Protein AF-J7J573-F1 (afdb_monomer_lite)

InterPro domains:
  IPR010368 Control of competence regulator ComK, YlbF/YmcA [PF06133] (4-107)
  IPR023378 YheA/YmcA-like domain superfamily [G3DSA:1.20.1500.10] (1-110)
  IPR023378 YheA/YmcA-like domain superfamily [SSF158622] (1-109)

Sequence (158 aa):
MNYIDKARELGEALSQTPEVQELKAAEAAIMADPASKEAFAQYQEKERGIVTTQMISKIAPEKDTISLLDLKVRLMNRYPLIKAYFIQQQSYEKLMAMVNLTLTTAMHGMPSANDLPIPEELKGMAQQILDKISGGNVMEKMQISPDMLKGIKLPPTL

Structure (mmCIF, N/CA/C/O backbone):
data_AF-J7J573-F1
#
_entry.id   AF-J7J573-F1
#
loop_
_atom_site.group_PDB
_atom_site.id
_atom_site.type_symbol
_atom_site.label_atom_id
_atom_site.label_alt_id
_atom_site.label_comp_id
_atom_site.label_asym_id
_atom_site.label_entity_id
_atom_site.label_seq_id
_atom_site.pdbx_PDB_ins_code
_atom_site.Cartn_x
_atom_site.Cartn_y
_atom_site.Cartn_z
_atom_site.occupancy
_atom_site.B_iso_or_equiv
_atom_site.auth_seq_id
_atom_site.auth_comp_id
_atom_site.auth_asym_id
_atom_site.auth_atom_id
_atom_site.pdbx_PDB_model_num
ATOM 1 N N . MET A 1 1 ? 4.098 -15.761 -28.065 1.00 63.06 1 MET A N 1
ATOM 2 C CA . MET A 1 1 ? 3.757 -15.462 -26.659 1.00 63.06 1 MET A CA 1
ATOM 3 C C . MET A 1 1 ? 3.587 -13.956 -26.539 1.00 63.06 1 MET A C 1
ATOM 5 O O . MET A 1 1 ? 4.472 -13.252 -27.006 1.00 63.06 1 MET A O 1
ATOM 9 N N . ASN A 1 2 ? 2.447 -13.464 -26.047 1.00 90.50 2 ASN A N 1
ATOM 10 C CA . ASN A 1 2 ? 2.155 -12.027 -25.972 1.00 90.50 2 ASN A CA 1
ATOM 11 C C . ASN A 1 2 ? 2.660 -11.454 -24.635 1.00 90.50 2 ASN A C 1
ATOM 13 O O . ASN A 1 2 ? 2.487 -12.081 -23.590 1.00 90.50 2 ASN A O 1
ATOM 17 N N . TYR A 1 3 ? 3.260 -10.262 -24.655 1.00 87.31 3 TYR A N 1
ATOM 18 C CA . TYR A 1 3 ? 3.698 -9.542 -23.454 1.00 87.31 3 TYR A CA 1
ATOM 19 C C . TYR A 1 3 ? 2.556 -9.314 -22.456 1.00 87.31 3 TYR A C 1
ATOM 21 O O . TYR A 1 3 ? 2.780 -9.366 -21.251 1.00 87.31 3 TYR A O 1
ATOM 29 N N . ILE A 1 4 ? 1.325 -9.141 -22.946 1.00 90.25 4 ILE A N 1
ATOM 30 C CA . ILE A 1 4 ? 0.130 -9.015 -22.103 1.00 90.25 4 ILE A CA 1
ATOM 31 C C . ILE A 1 4 ? -0.145 -10.303 -21.317 1.00 90.25 4 ILE A C 1
ATOM 33 O O . ILE A 1 4 ? -0.487 -10.239 -20.138 1.00 90.25 4 ILE A O 1
ATOM 37 N N . ASP A 1 5 ? 0.052 -11.472 -21.930 1.00 92.06 5 ASP A N 1
ATOM 38 C CA . ASP A 1 5 ? -0.152 -12.752 -21.244 1.00 92.06 5 ASP A CA 1
ATOM 39 C C . ASP A 1 5 ? 0.923 -12.975 -20.176 1.00 92.06 5 ASP A C 1
ATOM 41 O O . ASP A 1 5 ? 0.611 -13.41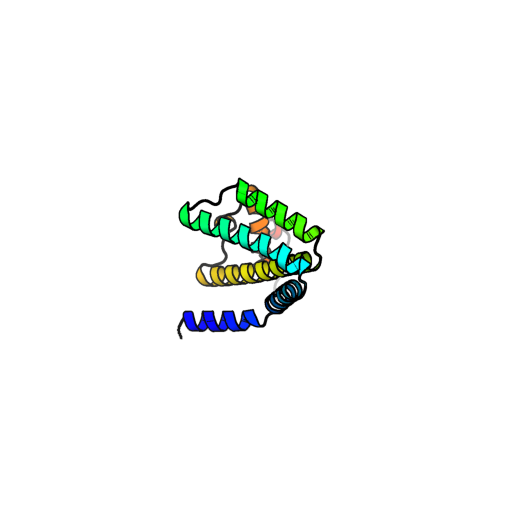7 -19.073 1.00 92.06 5 ASP A O 1
ATOM 45 N N . LYS A 1 6 ? 2.170 -12.571 -20.452 1.00 90.69 6 LYS A N 1
ATOM 46 C CA . LYS A 1 6 ? 3.248 -12.593 -19.454 1.00 90.69 6 LYS A CA 1
ATOM 47 C C . LYS A 1 6 ? 3.044 -11.597 -18.315 1.00 90.69 6 LYS A C 1
ATOM 49 O O . LYS A 1 6 ? 3.343 -11.928 -17.172 1.00 90.69 6 LYS A O 1
ATOM 54 N N . ALA A 1 7 ? 2.504 -10.413 -18.594 1.00 89.81 7 ALA A N 1
ATOM 55 C CA . ALA A 1 7 ? 2.147 -9.450 -17.556 1.00 89.81 7 ALA A CA 1
ATOM 56 C C . ALA A 1 7 ? 1.021 -9.979 -16.653 1.00 89.81 7 ALA A C 1
ATOM 58 O O . ALA A 1 7 ? 1.060 -9.773 -15.442 1.00 89.81 7 ALA A O 1
ATOM 59 N N . ARG A 1 8 ? 0.048 -10.705 -17.223 1.00 91.56 8 ARG A N 1
ATOM 60 C CA . ARG A 1 8 ? -1.003 -11.376 -16.447 1.00 91.56 8 ARG A CA 1
ATOM 61 C C . ARG A 1 8 ? -0.432 -12.479 -15.556 1.00 91.56 8 ARG A C 1
ATOM 63 O O . ARG A 1 8 ? -0.726 -12.483 -14.370 1.00 91.56 8 ARG A O 1
ATOM 70 N N . GLU A 1 9 ? 0.425 -13.341 -16.102 1.00 93.69 9 GLU A N 1
ATOM 71 C CA . GLU A 1 9 ? 1.117 -14.403 -15.351 1.00 93.69 9 GLU A CA 1
ATOM 72 C C . GLU A 1 9 ? 1.940 -13.826 -14.184 1.00 93.69 9 GLU A C 1
ATOM 74 O O . GLU A 1 9 ? 1.878 -14.329 -13.063 1.00 93.69 9 GLU A O 1
ATOM 79 N N . LEU A 1 10 ? 2.645 -12.711 -14.414 1.00 92.12 10 LEU A N 1
ATOM 80 C CA . LEU A 1 10 ? 3.349 -11.983 -13.357 1.00 92.12 10 LEU A CA 1
ATOM 81 C C . LEU A 1 10 ? 2.381 -11.437 -12.299 1.00 92.12 10 LEU A C 1
ATOM 83 O O . LEU A 1 10 ? 2.643 -11.578 -11.110 1.00 92.12 10 LEU A O 1
ATOM 87 N N . GLY A 1 11 ? 1.262 -10.833 -12.707 1.00 92.12 11 GLY A N 1
ATOM 88 C CA . GLY A 1 11 ? 0.243 -10.334 -11.781 1.00 92.12 11 GLY A CA 1
ATOM 89 C C . GLY A 1 11 ? -0.382 -11.441 -10.927 1.00 92.12 11 GLY A C 1
ATOM 90 O O . GLY A 1 11 ? -0.570 -11.262 -9.724 1.00 92.12 11 GLY A O 1
ATOM 91 N N . GLU A 1 12 ? -0.649 -12.604 -11.521 1.00 93.69 12 GLU A N 1
ATOM 92 C CA . GLU A 1 12 ? -1.127 -13.791 -10.807 1.00 93.69 12 GLU A CA 1
ATOM 93 C C . GLU A 1 12 ? -0.088 -14.283 -9.797 1.00 93.69 12 GLU A C 1
ATOM 95 O O . GLU A 1 12 ? -0.434 -14.499 -8.636 1.00 93.69 12 GLU A O 1
ATOM 100 N N . ALA A 1 13 ? 1.185 -14.367 -10.188 1.00 93.81 13 ALA A N 1
ATOM 101 C CA . ALA A 1 13 ? 2.267 -14.740 -9.282 1.00 93.81 13 ALA A CA 1
ATOM 102 C C . ALA A 1 13 ? 2.428 -13.737 -8.124 1.00 93.81 13 ALA A C 1
ATOM 104 O O . ALA A 1 13 ? 2.500 -14.144 -6.965 1.00 93.81 13 ALA A O 1
ATOM 105 N N . LEU A 1 14 ? 2.403 -12.431 -8.415 1.00 92.38 14 LEU A N 1
ATOM 106 C CA . LEU A 1 14 ? 2.465 -11.372 -7.403 1.00 92.38 14 LEU A CA 1
ATOM 107 C C . LEU A 1 14 ? 1.279 -11.438 -6.439 1.00 92.38 14 LEU A C 1
ATOM 109 O O . LEU A 1 14 ? 1.435 -11.208 -5.247 1.00 92.38 14 LEU A O 1
ATOM 113 N N . SER A 1 15 ? 0.093 -11.817 -6.921 1.00 92.81 15 SER A N 1
ATOM 114 C CA . SER A 1 15 ? -1.086 -11.946 -6.061 1.00 92.81 15 SER A CA 1
ATOM 115 C C . SER A 1 15 ? -0.939 -13.004 -4.962 1.00 92.81 15 SER A C 1
ATOM 117 O O . SER A 1 15 ? -1.665 -12.942 -3.968 1.00 92.81 15 SER A O 1
ATOM 119 N N . GLN A 1 16 ? -0.023 -13.961 -5.136 1.00 94.31 16 GLN A N 1
ATOM 120 C CA . GLN A 1 16 ? 0.263 -15.034 -4.184 1.00 94.31 16 GLN A CA 1
ATOM 121 C C . GLN A 1 16 ? 1.397 -14.686 -3.210 1.00 94.31 16 GLN A C 1
ATOM 123 O O . GLN A 1 16 ? 1.709 -15.496 -2.339 1.00 94.31 16 GLN A O 1
ATOM 128 N N . THR A 1 17 ? 2.026 -13.512 -3.330 1.00 94.81 17 THR A N 1
ATOM 129 C CA . THR A 1 17 ? 3.114 -13.131 -2.424 1.00 94.81 17 THR A CA 1
ATOM 130 C C . THR A 1 17 ? 2.573 -12.760 -1.043 1.00 94.81 17 THR A C 1
ATOM 132 O O . THR A 1 17 ? 1.437 -12.276 -0.929 1.00 94.81 17 THR A O 1
ATOM 135 N N . PRO A 1 18 ? 3.366 -12.967 0.024 1.00 95.31 18 PRO A N 1
ATOM 136 C CA . PRO A 1 18 ? 2.945 -12.620 1.376 1.00 95.31 18 PRO A CA 1
ATOM 137 C C . PRO A 1 18 ? 2.576 -11.139 1.503 1.00 95.31 18 PRO A C 1
ATOM 139 O O . PRO A 1 18 ? 1.573 -10.835 2.132 1.00 95.31 18 PRO A O 1
ATOM 142 N N . GLU A 1 19 ? 3.281 -10.221 0.839 1.00 94.25 19 GLU A N 1
ATOM 143 C CA . GLU A 1 19 ? 3.003 -8.781 0.920 1.00 94.25 19 GLU A CA 1
ATOM 144 C C . GLU A 1 19 ? 1.593 -8.435 0.419 1.00 94.25 19 GLU A C 1
ATOM 146 O O . GLU A 1 19 ? 0.900 -7.621 1.028 1.00 94.25 19 GLU A O 1
ATOM 151 N N . VAL A 1 20 ? 1.135 -9.070 -0.668 1.00 94.44 20 VAL A N 1
ATOM 152 C CA . VAL A 1 20 ? -0.220 -8.848 -1.197 1.00 94.44 20 VAL A CA 1
ATOM 153 C C . VAL A 1 20 ? -1.273 -9.496 -0.301 1.00 94.44 20 VAL A C 1
ATOM 155 O O . VAL A 1 20 ? -2.333 -8.911 -0.070 1.00 94.44 20 VAL A O 1
ATOM 158 N N . GLN A 1 21 ? -1.003 -10.699 0.205 1.00 96.81 21 GLN A N 1
ATOM 159 C CA . GLN A 1 21 ? -1.926 -11.413 1.091 1.00 96.81 21 GLN A CA 1
ATOM 160 C C . GLN A 1 21 ? -2.089 -10.688 2.433 1.00 96.81 21 GLN A C 1
ATOM 162 O O . GLN A 1 21 ? -3.212 -10.495 2.899 1.00 96.81 21 GLN A O 1
ATOM 167 N N . GLU A 1 22 ? -0.991 -10.219 3.020 1.00 96.44 22 GLU A N 1
ATOM 168 C CA . GLU A 1 22 ? -0.981 -9.463 4.271 1.00 96.44 22 GLU A CA 1
ATOM 169 C C . GLU A 1 22 ? -1.651 -8.097 4.116 1.00 96.44 22 GLU A C 1
ATOM 171 O O . GLU A 1 22 ? -2.408 -7.688 4.999 1.00 96.44 22 GLU A O 1
ATOM 176 N N . LEU A 1 23 ? -1.453 -7.419 2.980 1.00 96.69 23 LEU A N 1
ATOM 177 C CA . LEU A 1 23 ? -2.156 -6.173 2.680 1.00 96.69 23 LEU A CA 1
ATOM 178 C C . LEU A 1 23 ? -3.676 -6.387 2.611 1.00 96.69 23 LEU A C 1
ATOM 180 O O . LEU A 1 23 ? -4.429 -5.661 3.263 1.00 96.69 23 LEU A O 1
ATOM 184 N N . LYS A 1 24 ? -4.129 -7.422 1.889 1.00 96.38 24 LYS A N 1
ATOM 185 C CA . LYS A 1 24 ? -5.555 -7.787 1.803 1.00 96.38 24 LYS A CA 1
ATOM 186 C C . LYS A 1 24 ? -6.137 -8.162 3.164 1.00 96.38 24 LYS A C 1
ATOM 188 O O . LYS A 1 24 ? -7.254 -7.763 3.488 1.00 96.38 24 LYS A O 1
ATOM 193 N N . ALA A 1 25 ? -5.394 -8.918 3.968 1.00 97.31 25 ALA A N 1
ATOM 194 C CA . ALA A 1 25 ? -5.823 -9.302 5.308 1.00 97.31 25 ALA A CA 1
ATOM 195 C C . ALA A 1 25 ? -5.953 -8.080 6.233 1.00 97.31 25 ALA A C 1
ATOM 197 O O . ALA A 1 25 ? -6.936 -7.968 6.966 1.00 97.31 25 ALA A O 1
ATOM 198 N N . ALA A 1 26 ? -5.003 -7.142 6.171 1.00 97.50 26 ALA A N 1
ATOM 199 C CA . ALA A 1 26 ? -5.056 -5.904 6.942 1.00 97.50 26 ALA A CA 1
ATOM 200 C C . ALA A 1 26 ? -6.242 -5.017 6.526 1.00 97.50 26 ALA A C 1
ATOM 202 O O . ALA A 1 26 ? -6.921 -4.456 7.385 1.00 97.50 26 ALA A O 1
ATOM 203 N N . GLU A 1 27 ? -6.539 -4.936 5.227 1.00 96.44 27 GLU A N 1
ATOM 204 C CA . GLU A 1 27 ? -7.722 -4.233 4.726 1.00 96.44 27 GLU A CA 1
ATOM 205 C C . GLU A 1 27 ? -9.020 -4.893 5.213 1.00 96.44 27 GLU A C 1
ATOM 207 O O . GLU A 1 27 ? -9.899 -4.217 5.749 1.00 96.44 27 GLU A O 1
ATOM 212 N N . ALA A 1 28 ? -9.132 -6.220 5.113 1.00 97.50 28 ALA A N 1
ATOM 213 C CA . ALA A 1 28 ? -10.294 -6.955 5.609 1.00 97.50 28 ALA A CA 1
ATOM 214 C C . ALA A 1 28 ? -10.504 -6.753 7.120 1.00 97.50 28 ALA A C 1
ATOM 216 O O . ALA A 1 28 ? -11.641 -6.591 7.569 1.00 97.50 28 ALA A O 1
ATOM 217 N N . ALA A 1 29 ? -9.418 -6.699 7.897 1.00 97.75 29 ALA A N 1
ATOM 218 C CA . ALA A 1 29 ? -9.476 -6.419 9.328 1.00 97.75 29 ALA A CA 1
ATOM 219 C C . ALA A 1 29 ? -10.023 -5.012 9.624 1.00 97.75 29 ALA A C 1
ATOM 221 O O . ALA A 1 29 ? -10.850 -4.864 10.522 1.00 97.75 29 ALA A O 1
ATOM 222 N N . ILE A 1 30 ? -9.635 -3.994 8.845 1.00 97.75 30 ILE A N 1
ATOM 223 C CA . ILE A 1 30 ? -10.224 -2.646 8.941 1.00 97.75 30 ILE A CA 1
ATOM 224 C C . ILE A 1 30 ? -11.720 -2.691 8.631 1.00 97.75 30 ILE A C 1
ATOM 226 O O . ILE A 1 30 ? -12.508 -2.091 9.353 1.00 97.75 30 ILE A O 1
ATOM 230 N N . MET A 1 31 ? -12.123 -3.403 7.576 1.00 96.25 31 MET A N 1
ATOM 231 C CA . MET A 1 31 ? -13.527 -3.469 7.156 1.00 96.25 31 MET A CA 1
ATOM 232 C C . MET A 1 31 ? -14.425 -4.199 8.162 1.00 96.25 31 MET A C 1
ATOM 234 O O . MET A 1 31 ? -15.626 -3.921 8.211 1.00 96.25 31 MET A O 1
ATOM 238 N N . ALA A 1 32 ? -13.854 -5.109 8.953 1.00 97.25 32 ALA A N 1
ATOM 239 C CA . ALA A 1 32 ? -14.547 -5.828 10.016 1.00 97.25 32 ALA A CA 1
ATOM 240 C C . ALA A 1 32 ? -14.754 -4.987 11.291 1.00 97.25 32 ALA A C 1
ATOM 242 O O . ALA A 1 32 ? -15.658 -5.293 12.067 1.00 97.25 32 ALA A O 1
ATOM 243 N N . ASP A 1 33 ? -13.962 -3.929 11.505 1.00 97.19 33 ASP A N 1
ATOM 244 C CA . ASP A 1 33 ? -14.094 -3.017 12.646 1.00 97.19 33 ASP A CA 1
ATOM 245 C C . ASP A 1 33 ? -14.821 -1.717 12.244 1.00 97.19 33 ASP A C 1
ATOM 247 O O . ASP A 1 33 ? -14.264 -0.911 11.496 1.00 97.19 33 ASP A O 1
ATOM 251 N N . PRO A 1 34 ? -16.043 -1.445 12.746 1.00 95.94 34 PRO A N 1
ATOM 252 C CA . PRO A 1 34 ? -16.825 -0.280 12.325 1.00 95.94 34 PRO A CA 1
ATOM 253 C C . PRO A 1 34 ? -16.114 1.064 12.528 1.00 95.94 34 PRO A C 1
ATOM 255 O O . PRO A 1 34 ? -16.198 1.937 11.664 1.00 95.94 34 PRO A O 1
ATOM 258 N N . ALA A 1 35 ? -15.390 1.225 13.641 1.00 95.19 35 ALA A N 1
ATOM 259 C CA . ALA A 1 35 ? -14.710 2.475 13.971 1.00 95.19 35 ALA A CA 1
ATOM 260 C C . ALA A 1 35 ? -13.508 2.735 13.048 1.00 95.19 35 ALA A C 1
ATOM 262 O O . ALA A 1 35 ? -13.335 3.850 12.550 1.00 95.19 35 ALA A O 1
ATOM 263 N N . SER A 1 36 ? -12.690 1.711 12.792 1.00 96.00 36 SER A N 1
ATOM 264 C CA . SER A 1 36 ? -11.572 1.799 11.849 1.00 96.00 36 SER A CA 1
ATOM 265 C C . SER A 1 36 ? -12.067 1.960 10.418 1.00 96.00 36 SER A C 1
ATOM 267 O O . SER A 1 36 ? -11.501 2.760 9.680 1.00 96.00 36 SER A O 1
ATOM 269 N N . LYS A 1 37 ? -13.140 1.263 10.028 1.00 97.19 37 LYS A N 1
ATOM 270 C CA . LYS A 1 37 ? -13.757 1.389 8.704 1.00 97.19 37 LYS A CA 1
ATOM 271 C C . LYS A 1 37 ? -14.195 2.819 8.410 1.00 97.19 37 LYS A C 1
ATOM 273 O O . LYS A 1 37 ? -13.857 3.351 7.356 1.00 97.19 37 LYS A O 1
ATOM 278 N N . GLU A 1 38 ? -14.930 3.446 9.327 1.00 96.44 38 GLU A N 1
ATOM 279 C CA . GLU A 1 38 ? -15.391 4.826 9.153 1.00 96.44 38 GLU A CA 1
ATOM 280 C C . GLU A 1 38 ? -14.211 5.800 9.050 1.00 96.44 38 GLU A C 1
ATOM 282 O O . GLU A 1 38 ? -14.156 6.638 8.149 1.00 96.44 38 GLU A O 1
ATOM 287 N N . ALA A 1 39 ? -13.222 5.654 9.932 1.00 94.75 39 ALA A N 1
ATOM 288 C CA . ALA A 1 39 ? -12.041 6.505 9.931 1.00 94.75 39 ALA A CA 1
ATOM 289 C C . ALA A 1 39 ? -11.182 6.319 8.664 1.00 94.75 39 ALA A C 1
ATOM 291 O O . ALA A 1 39 ? -10.651 7.286 8.116 1.00 94.75 39 ALA A O 1
ATOM 292 N N . PHE A 1 40 ? -11.074 5.088 8.167 1.00 95.94 40 PHE A N 1
ATOM 293 C CA . PHE A 1 40 ? -10.346 4.769 6.944 1.00 95.94 40 PHE A CA 1
ATOM 294 C C . PHE A 1 40 ? -11.073 5.262 5.685 1.00 95.94 40 PHE A C 1
ATOM 296 O O . PHE A 1 40 ? -10.424 5.744 4.758 1.00 95.94 40 PHE A O 1
ATOM 303 N N . ALA A 1 41 ? -12.410 5.253 5.671 1.00 95.88 41 ALA A N 1
ATOM 304 C CA . ALA A 1 41 ? -13.198 5.813 4.573 1.00 95.88 41 ALA A CA 1
ATOM 305 C C . ALA A 1 41 ? -12.923 7.314 4.364 1.00 95.88 41 ALA A C 1
ATOM 307 O O . ALA A 1 41 ? -12.794 7.761 3.225 1.00 95.88 41 ALA A O 1
ATOM 308 N N . GLN A 1 42 ? -12.739 8.081 5.447 1.00 93.31 42 GLN A N 1
ATOM 309 C CA . GLN A 1 42 ? -12.367 9.503 5.365 1.00 93.31 42 GLN A CA 1
ATOM 310 C C . GLN A 1 42 ? -11.003 9.710 4.692 1.00 93.31 42 GLN A C 1
ATOM 312 O O . GLN A 1 42 ? -10.806 10.670 3.946 1.00 93.31 42 GLN A O 1
ATOM 317 N N . TYR A 1 43 ? -10.050 8.809 4.950 1.00 95.00 43 TYR A N 1
ATOM 318 C CA . TYR A 1 43 ? -8.756 8.825 4.273 1.00 95.00 43 TYR A CA 1
ATOM 319 C C . TYR A 1 43 ? -8.907 8.529 2.777 1.00 95.00 43 TYR A C 1
ATOM 321 O O . TYR A 1 43 ? -8.435 9.318 1.958 1.00 95.00 43 TYR A O 1
ATOM 329 N N . GLN A 1 44 ? -9.619 7.453 2.424 1.00 93.62 44 GLN A N 1
ATOM 330 C CA . GLN A 1 44 ? -9.831 7.047 1.030 1.00 93.62 44 GLN A CA 1
ATOM 331 C C . GLN A 1 44 ? -10.553 8.123 0.209 1.00 93.62 44 GLN A C 1
ATOM 333 O O . GLN A 1 44 ? -10.206 8.372 -0.946 1.00 93.62 44 GLN A O 1
ATOM 338 N N . GLU A 1 45 ? -11.549 8.791 0.794 1.00 93.94 45 GLU A N 1
ATOM 339 C CA . GLU A 1 45 ? -12.272 9.872 0.125 1.00 93.94 45 GLU A CA 1
ATOM 340 C C . GLU A 1 45 ? -11.348 11.046 -0.214 1.00 93.94 45 GLU A C 1
ATOM 342 O O . GLU A 1 45 ? -11.358 11.546 -1.344 1.00 93.94 45 GLU A O 1
ATOM 347 N N . LYS A 1 46 ? -10.507 11.449 0.743 1.00 91.94 46 LYS A N 1
ATOM 348 C CA . LYS A 1 46 ? -9.554 12.543 0.555 1.00 91.94 46 LYS A CA 1
ATOM 349 C C . LYS A 1 46 ? -8.479 12.199 -0.472 1.00 91.94 46 LYS A C 1
ATOM 351 O O . LYS A 1 46 ? -8.171 13.022 -1.333 1.00 91.94 46 LYS A O 1
ATOM 356 N N . GLU A 1 47 ? -7.943 10.985 -0.407 1.00 91.31 47 GLU A N 1
ATOM 357 C CA . GLU A 1 47 ? -6.969 10.471 -1.370 1.00 91.31 47 GLU A CA 1
ATOM 358 C C . GLU A 1 47 ? -7.548 10.470 -2.793 1.00 91.31 47 GLU A C 1
ATOM 360 O O . GLU A 1 47 ? -6.954 11.042 -3.709 1.00 91.31 47 GLU A O 1
ATOM 365 N N . ARG A 1 48 ? -8.769 9.945 -2.973 1.00 91.06 48 ARG A N 1
ATOM 366 C CA . ARG A 1 48 ? -9.471 9.958 -4.267 1.00 91.06 48 ARG A CA 1
ATOM 367 C C . ARG A 1 48 ? -9.694 11.377 -4.792 1.00 91.06 48 ARG A C 1
ATOM 369 O O . ARG A 1 48 ? -9.565 11.608 -5.996 1.00 91.06 48 ARG A O 1
ATOM 376 N N . GLY A 1 49 ? -10.027 12.323 -3.913 1.00 87.94 49 GLY A N 1
ATOM 377 C CA . GLY A 1 49 ? -10.206 13.732 -4.271 1.00 87.94 49 GLY A CA 1
ATOM 378 C C . GLY A 1 49 ? -8.928 14.372 -4.822 1.00 87.94 49 GLY A C 1
ATOM 379 O O . GLY A 1 49 ? -8.975 15.056 -5.847 1.00 87.94 49 GLY A O 1
ATOM 380 N N . ILE A 1 50 ? -7.779 14.089 -4.201 1.00 88.06 50 ILE A N 1
ATOM 381 C CA . ILE A 1 50 ? -6.469 14.582 -4.655 1.00 88.06 50 ILE A CA 1
ATOM 382 C C . ILE A 1 50 ? -6.111 13.989 -6.014 1.00 88.06 50 ILE A C 1
ATOM 384 O O . ILE A 1 50 ? -5.755 14.736 -6.923 1.00 88.06 50 ILE A O 1
ATOM 388 N N . VAL A 1 51 ? -6.268 12.673 -6.182 1.00 86.56 51 VAL A N 1
ATOM 389 C CA . VAL A 1 51 ? -5.986 11.996 -7.457 1.00 86.56 51 VAL A CA 1
ATOM 390 C C . VAL A 1 51 ? -6.878 12.547 -8.572 1.00 86.56 51 VAL A C 1
ATOM 392 O O . VAL A 1 51 ? -6.389 12.872 -9.651 1.00 86.56 51 VAL A O 1
ATOM 395 N N . THR A 1 52 ? -8.175 12.730 -8.308 1.00 85.94 52 THR A N 1
ATOM 396 C CA . THR A 1 52 ? -9.118 13.317 -9.277 1.00 85.94 52 THR A CA 1
ATOM 397 C C . THR A 1 52 ? -8.705 14.736 -9.661 1.00 85.94 52 THR A C 1
ATOM 399 O O . THR A 1 52 ? -8.681 15.081 -10.842 1.00 85.94 52 THR A O 1
ATOM 402 N N . THR A 1 53 ? -8.327 15.549 -8.673 1.00 83.81 53 THR A N 1
ATOM 403 C CA . THR A 1 53 ? -7.845 16.914 -8.907 1.00 83.81 53 THR A CA 1
ATOM 404 C C . THR A 1 53 ? -6.585 16.895 -9.764 1.00 83.81 53 THR A C 1
ATOM 406 O O . THR A 1 53 ? -6.546 17.583 -10.777 1.00 83.81 53 THR A O 1
ATOM 409 N N . GLN A 1 54 ? -5.609 16.044 -9.436 1.00 84.56 54 GLN A N 1
ATOM 410 C CA . GLN A 1 54 ? -4.374 15.882 -10.201 1.00 84.56 54 GLN A CA 1
ATOM 411 C C . GLN A 1 54 ? -4.632 15.442 -11.648 1.00 84.56 54 GLN A C 1
ATOM 413 O O . GLN A 1 54 ? -3.949 15.925 -12.547 1.00 84.56 54 GLN A O 1
ATOM 418 N N . MET A 1 55 ? -5.617 14.574 -11.908 1.00 82.25 55 MET A N 1
ATOM 419 C CA . MET A 1 55 ? -5.976 14.197 -13.283 1.00 82.25 55 MET A CA 1
ATOM 420 C C . MET A 1 55 ? -6.488 15.394 -14.098 1.00 82.25 55 MET A C 1
ATOM 422 O O . MET A 1 55 ? -6.189 15.495 -15.287 1.00 82.25 55 MET A O 1
ATOM 426 N N . ILE A 1 56 ? -7.239 16.303 -13.469 1.00 84.44 56 ILE A N 1
ATOM 427 C CA . ILE A 1 56 ? -7.843 17.469 -14.132 1.00 84.44 56 ILE A CA 1
ATOM 428 C C . ILE A 1 56 ? -6.823 18.602 -14.302 1.00 84.44 56 ILE A C 1
ATOM 430 O O . ILE A 1 56 ? -6.671 19.148 -15.392 1.00 84.44 56 ILE A O 1
ATOM 434 N N . SER A 1 57 ? -6.121 18.968 -13.229 1.00 78.38 57 SER A N 1
ATOM 435 C CA . SER A 1 57 ? -5.198 20.110 -13.193 1.00 78.38 57 SER A CA 1
ATOM 436 C C . SER A 1 57 ? -3.773 19.764 -13.634 1.00 78.38 57 SER A C 1
ATOM 438 O O . SER A 1 57 ? -2.953 20.669 -13.783 1.00 78.38 57 SER A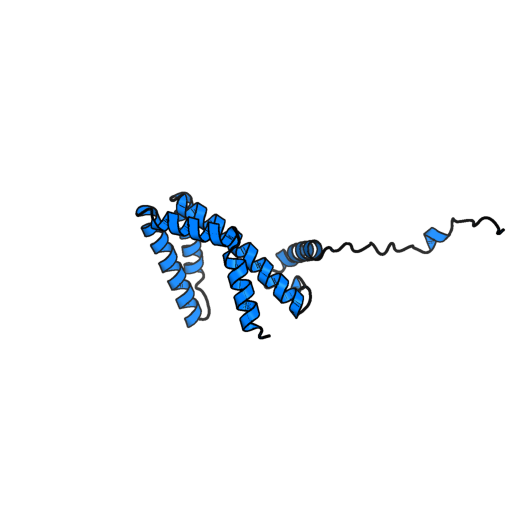 O 1
ATOM 440 N N . LYS A 1 58 ? -3.452 18.471 -13.800 1.00 78.44 58 LYS A N 1
ATOM 441 C CA . LYS A 1 58 ? -2.091 17.912 -13.952 1.00 78.44 58 LYS A CA 1
ATOM 442 C C . LYS A 1 58 ? -1.154 18.171 -12.763 1.00 78.44 58 LYS A C 1
ATOM 444 O O . LYS A 1 58 ? 0.012 17.788 -12.824 1.00 78.44 58 LYS A O 1
ATOM 449 N N . ILE A 1 59 ? -1.639 18.795 -11.686 1.00 75.12 59 ILE A N 1
ATOM 450 C CA . ILE A 1 59 ? -0.846 19.184 -10.512 1.00 75.12 59 ILE A CA 1
ATOM 451 C C . ILE A 1 59 ? -1.646 18.873 -9.245 1.00 75.12 59 ILE A C 1
ATOM 453 O O . ILE A 1 59 ? -2.749 19.385 -9.056 1.00 75.12 59 ILE A O 1
ATOM 457 N N . ALA A 1 60 ? -1.085 18.059 -8.352 1.00 73.38 60 ALA A N 1
ATOM 458 C CA . ALA A 1 60 ? -1.669 17.843 -7.032 1.00 73.38 60 ALA A CA 1
ATOM 459 C C . ALA A 1 60 ? -1.444 19.096 -6.156 1.00 73.38 60 ALA A C 1
ATOM 461 O O . ALA A 1 60 ? -0.293 19.511 -6.005 1.00 73.38 60 ALA A O 1
ATOM 462 N N . PRO A 1 61 ? -2.490 19.711 -5.572 1.00 80.69 61 PRO A N 1
ATOM 463 C CA . PRO A 1 61 ? -2.318 20.874 -4.707 1.00 80.69 61 PRO A CA 1
ATOM 464 C C . PRO A 1 61 ? -1.506 20.507 -3.458 1.00 80.69 61 PRO A C 1
ATOM 466 O O . PRO A 1 61 ? -1.905 19.630 -2.691 1.00 80.69 61 PRO A O 1
ATOM 469 N N . GLU A 1 62 ? -0.391 21.199 -3.211 1.00 84.50 62 GLU A N 1
ATOM 470 C CA . GLU A 1 62 ? 0.513 20.905 -2.084 1.00 84.50 62 GLU A CA 1
ATOM 471 C C . GLU A 1 62 ? -0.212 20.889 -0.733 1.00 84.50 62 GLU A C 1
ATOM 473 O O . GLU A 1 62 ? -0.007 19.995 0.089 1.00 84.50 62 GLU A O 1
ATOM 478 N N . LYS A 1 63 ? -1.127 21.844 -0.532 1.00 87.06 63 LYS A N 1
ATOM 479 C CA . LYS A 1 63 ? -1.952 21.943 0.676 1.00 87.06 63 LYS A CA 1
ATOM 480 C C . LYS A 1 63 ? -2.758 20.667 0.930 1.00 87.06 63 LYS A C 1
ATOM 482 O O . LYS A 1 63 ? -2.861 20.228 2.078 1.00 87.06 63 LYS A O 1
ATOM 487 N N . ASP A 1 64 ? -3.329 20.078 -0.115 1.00 84.38 64 ASP A N 1
ATOM 488 C CA . ASP A 1 64 ? -4.177 18.896 0.018 1.00 84.38 64 ASP A CA 1
ATOM 489 C C . ASP A 1 64 ? -3.331 17.653 0.297 1.00 84.38 64 ASP A C 1
ATOM 491 O O . ASP A 1 64 ? -3.689 16.859 1.171 1.00 84.38 64 ASP A O 1
ATOM 495 N N . THR A 1 65 ? -2.162 17.548 -0.342 1.00 86.38 65 THR A N 1
ATOM 496 C CA . THR A 1 65 ? -1.169 16.494 -0.088 1.00 86.38 65 THR A CA 1
ATOM 497 C C . THR A 1 65 ? -0.666 16.516 1.358 1.00 86.38 65 THR A C 1
ATOM 499 O O . THR A 1 65 ? -0.687 15.485 2.031 1.00 86.38 65 THR A O 1
ATOM 502 N N . ILE A 1 66 ? -0.286 17.689 1.883 1.00 91.00 66 ILE A N 1
ATOM 503 C CA . ILE A 1 66 ? 0.127 17.846 3.291 1.00 91.00 66 ILE A CA 1
ATOM 504 C C . ILE A 1 66 ? -1.021 17.443 4.220 1.00 91.00 66 ILE A C 1
ATOM 506 O O . ILE A 1 66 ? -0.852 16.653 5.147 1.00 91.00 66 ILE A O 1
ATOM 510 N N . SER A 1 67 ? -2.230 17.914 3.917 1.00 91.06 67 SER A N 1
ATOM 511 C CA . SER A 1 67 ? -3.401 17.618 4.736 1.00 91.06 67 SER A CA 1
ATOM 512 C C . SER A 1 67 ? -3.807 16.134 4.696 1.00 91.06 67 SER A C 1
ATOM 514 O O . SER A 1 67 ? -4.530 15.680 5.590 1.00 91.06 67 SER A O 1
ATOM 516 N N . LEU A 1 68 ? -3.440 15.385 3.650 1.00 91.88 68 LEU A N 1
ATOM 517 C CA . LEU A 1 68 ? -3.611 13.930 3.574 1.00 91.88 68 LEU A CA 1
ATOM 518 C C . LEU A 1 68 ? -2.571 13.215 4.442 1.00 91.88 68 LEU A C 1
ATOM 520 O O . LEU A 1 68 ? -2.930 12.293 5.176 1.00 91.88 68 LEU A O 1
ATOM 524 N N . LEU A 1 69 ? -1.315 13.669 4.414 1.00 92.50 69 LEU A N 1
ATOM 525 C CA . LEU A 1 69 ? -0.248 13.124 5.253 1.00 92.50 69 LEU A CA 1
ATOM 526 C C . LEU A 1 69 ? -0.575 13.278 6.745 1.00 92.50 69 LEU A C 1
ATOM 528 O O . LEU A 1 69 ? -0.508 12.303 7.495 1.00 92.50 69 LEU A O 1
ATOM 532 N N . ASP A 1 70 ? -1.031 14.460 7.160 1.00 94.31 70 ASP A N 1
ATOM 533 C CA . ASP A 1 70 ? -1.459 14.714 8.540 1.00 94.31 70 ASP A CA 1
ATOM 534 C C . ASP A 1 70 ? -2.628 13.814 8.958 1.00 94.31 70 ASP A C 1
ATOM 536 O O . ASP A 1 70 ? -2.695 13.326 10.091 1.00 94.31 70 ASP A O 1
ATOM 540 N N . LEU A 1 71 ? -3.577 13.573 8.047 1.00 93.81 71 LEU A N 1
ATOM 541 C CA . LEU A 1 71 ? -4.680 12.649 8.294 1.00 93.81 71 LEU A CA 1
ATOM 542 C C . LEU A 1 71 ? -4.157 11.221 8.482 1.00 93.81 71 LEU A C 1
ATOM 544 O O . LEU A 1 71 ? -4.503 10.587 9.477 1.00 93.81 71 LEU A O 1
ATOM 548 N N . LYS A 1 72 ? -3.281 10.748 7.591 1.00 93.62 72 LYS A N 1
ATOM 549 C CA . LYS A 1 72 ? -2.651 9.425 7.678 1.00 93.62 72 LYS A CA 1
ATOM 550 C C . LYS A 1 72 ? -1.951 9.222 9.022 1.00 93.62 72 LYS A C 1
ATOM 552 O O . LYS A 1 72 ? -2.234 8.241 9.706 1.00 93.62 72 LYS A O 1
ATOM 557 N N . VAL A 1 73 ? -1.122 10.175 9.456 1.00 95.44 73 VAL A N 1
ATOM 558 C CA . VAL A 1 73 ? -0.416 10.106 10.749 1.00 95.44 73 VAL A CA 1
ATOM 559 C C . VAL A 1 73 ? -1.397 10.047 11.924 1.00 95.44 73 VAL A C 1
ATOM 561 O O . VAL A 1 73 ? -1.255 9.199 12.808 1.00 95.44 73 VAL A O 1
ATOM 564 N N . ARG A 1 74 ? -2.432 10.900 11.933 1.00 96.06 74 ARG A N 1
ATOM 565 C CA . ARG A 1 74 ? -3.453 10.881 12.996 1.00 96.06 74 ARG A CA 1
ATOM 566 C C . ARG A 1 74 ? -4.190 9.545 13.065 1.00 96.06 74 ARG A C 1
ATOM 568 O O . ARG A 1 74 ? -4.402 9.030 14.163 1.00 96.06 74 ARG A O 1
ATOM 575 N N . LEU A 1 75 ? -4.554 8.978 11.917 1.00 94.81 75 LEU A N 1
ATOM 576 C CA . LEU A 1 75 ? -5.239 7.689 11.855 1.00 94.81 75 LEU A CA 1
ATOM 577 C C . LEU A 1 75 ? -4.343 6.543 12.329 1.00 94.81 75 LEU A C 1
ATOM 579 O O . LEU A 1 75 ? -4.788 5.728 13.131 1.00 94.81 75 LEU A O 1
ATOM 583 N N . MET A 1 76 ? -3.072 6.523 11.921 1.00 95.75 76 MET A N 1
ATOM 584 C CA . MET A 1 76 ? -2.098 5.523 12.374 1.00 95.75 76 MET A CA 1
ATOM 585 C C . MET A 1 76 ? -1.874 5.550 13.890 1.00 95.75 76 MET A C 1
ATOM 587 O O . MET A 1 76 ? -1.672 4.504 14.504 1.00 95.75 76 MET A O 1
ATOM 591 N N . ASN A 1 77 ? -1.909 6.730 14.509 1.00 96.06 77 ASN A N 1
ATOM 592 C CA . ASN A 1 77 ? -1.726 6.852 15.956 1.00 96.06 77 ASN A CA 1
ATOM 593 C C . ASN A 1 77 ? -2.962 6.411 16.748 1.00 96.06 77 ASN A C 1
ATOM 595 O O . ASN A 1 77 ? -2.830 5.954 17.881 1.00 96.06 77 ASN A O 1
ATOM 599 N N . ARG A 1 78 ? -4.158 6.559 16.168 1.00 96.12 78 ARG A N 1
ATOM 600 C CA . ARG A 1 78 ? -5.428 6.300 16.855 1.00 96.12 78 ARG A CA 1
ATOM 601 C C . ARG A 1 78 ? -5.982 4.896 16.617 1.00 96.12 78 ARG A C 1
ATOM 603 O O . ARG A 1 78 ? -6.613 4.350 17.516 1.00 96.12 78 ARG A O 1
ATOM 610 N N . TYR A 1 79 ? -5.757 4.320 15.438 1.00 97.06 79 TYR A N 1
ATOM 611 C CA . TYR A 1 79 ? -6.352 3.052 15.016 1.00 97.06 79 TYR A CA 1
ATOM 612 C C . TYR A 1 79 ? -5.253 2.036 14.669 1.00 97.06 79 TYR A C 1
ATOM 614 O O . TYR A 1 79 ? -4.647 2.121 13.596 1.00 97.06 79 TYR A O 1
ATOM 622 N N . PRO A 1 80 ? -4.993 1.042 15.540 1.00 96.94 80 PRO A N 1
ATOM 623 C CA . PRO A 1 80 ? -3.947 0.044 15.314 1.00 96.94 80 PRO A CA 1
ATOM 624 C C . PRO A 1 80 ? -4.117 -0.754 14.015 1.00 96.94 80 PRO A C 1
ATOM 626 O O . PRO A 1 80 ? -3.124 -1.056 13.358 1.00 96.94 80 PRO A O 1
ATOM 629 N N . LEU A 1 81 ? -5.358 -1.049 13.611 1.00 97.38 81 LEU A N 1
ATOM 630 C CA . LEU A 1 81 ? -5.653 -1.755 12.358 1.00 97.38 81 LEU A CA 1
ATOM 631 C C . LEU A 1 81 ? -5.255 -0.925 11.131 1.00 97.38 81 LEU A C 1
ATOM 633 O O . LEU A 1 81 ? -4.634 -1.442 10.206 1.00 97.38 81 LEU A O 1
ATOM 637 N N . ILE A 1 82 ? -5.517 0.385 11.166 1.00 97.12 82 ILE A N 1
ATOM 638 C CA . ILE A 1 82 ? -5.093 1.314 10.111 1.00 97.12 82 ILE A CA 1
ATOM 639 C C . ILE A 1 82 ? -3.565 1.422 10.070 1.00 97.12 82 ILE A C 1
ATOM 641 O O . ILE A 1 82 ? -2.965 1.420 8.995 1.00 97.12 82 ILE A O 1
ATOM 645 N N . LYS A 1 83 ? -2.905 1.460 11.233 1.00 97.38 83 LYS A N 1
ATOM 646 C CA . LYS A 1 83 ? -1.438 1.419 11.302 1.00 97.38 83 LYS A CA 1
ATOM 647 C C . LYS A 1 83 ? -0.872 0.149 10.669 1.00 97.38 83 LYS A C 1
ATOM 649 O O . LYS A 1 83 ? 0.072 0.246 9.889 1.00 97.38 83 LYS A O 1
ATOM 654 N N . ALA A 1 84 ? -1.435 -1.013 10.998 1.00 97.12 84 ALA A N 1
ATOM 655 C CA . ALA A 1 84 ? -1.011 -2.291 10.437 1.00 97.12 84 ALA A CA 1
ATOM 656 C C . ALA A 1 84 ? -1.162 -2.306 8.909 1.00 97.12 84 ALA A C 1
ATOM 658 O O . ALA A 1 84 ? -0.212 -2.654 8.214 1.00 97.12 84 ALA A O 1
ATOM 659 N N . TYR A 1 85 ? -2.296 -1.828 8.388 1.00 97.56 85 TYR A N 1
ATOM 660 C CA . TYR A 1 85 ? -2.501 -1.674 6.948 1.00 97.56 85 TYR A CA 1
ATOM 661 C C . TYR A 1 85 ? -1.421 -0.810 6.292 1.00 97.56 85 TYR A C 1
ATOM 663 O O . TYR A 1 85 ? -0.824 -1.237 5.311 1.00 97.56 85 TYR A O 1
ATOM 671 N N . PHE A 1 86 ? -1.099 0.363 6.846 1.00 96.25 86 PHE A N 1
ATOM 672 C CA . PHE A 1 86 ? -0.086 1.236 6.242 1.00 96.25 86 PHE A CA 1
ATOM 673 C C . PHE A 1 86 ? 1.333 0.661 6.282 1.00 96.25 86 PHE A C 1
ATOM 675 O O . PHE A 1 86 ? 2.130 0.950 5.389 1.00 96.25 86 PHE A O 1
ATOM 682 N N . ILE A 1 87 ? 1.653 -0.158 7.287 1.00 96.19 87 ILE A N 1
ATOM 683 C CA . ILE A 1 87 ? 2.914 -0.909 7.317 1.00 96.19 87 ILE A CA 1
ATOM 684 C C . ILE A 1 87 ? 2.941 -1.916 6.161 1.00 96.19 87 ILE A C 1
ATOM 686 O O . ILE A 1 87 ? 3.922 -1.960 5.420 1.00 96.19 87 ILE A O 1
ATOM 690 N N . GLN A 1 88 ? 1.853 -2.663 5.956 1.00 97.19 88 GLN A N 1
ATOM 691 C CA . GLN A 1 88 ? 1.777 -3.637 4.865 1.00 97.19 88 GLN A CA 1
ATOM 692 C C . GLN A 1 88 ? 1.727 -2.989 3.483 1.00 97.19 88 GLN A C 1
ATOM 694 O O . GLN A 1 88 ? 2.364 -3.473 2.548 1.00 97.19 88 GLN A O 1
ATOM 699 N N . GLN A 1 89 ? 1.070 -1.836 3.364 1.00 94.69 89 GLN A N 1
ATOM 700 C CA . GLN A 1 89 ? 1.070 -1.042 2.142 1.00 94.69 89 GLN A CA 1
ATOM 701 C C . GLN A 1 89 ? 2.499 -0.642 1.757 1.00 94.69 89 GLN A C 1
ATOM 703 O O . GLN A 1 89 ? 2.877 -0.779 0.598 1.00 94.69 89 GLN A O 1
ATOM 708 N N . GLN A 1 90 ? 3.325 -0.230 2.725 1.00 94.12 90 GLN A N 1
ATOM 709 C CA . GLN A 1 90 ? 4.725 0.099 2.463 1.00 94.12 90 GLN A CA 1
ATOM 710 C C . GLN A 1 90 ? 5.535 -1.122 1.992 1.00 94.12 90 GLN A C 1
ATOM 712 O O . GLN A 1 90 ? 6.384 -0.992 1.109 1.00 94.12 90 GLN A O 1
ATOM 717 N N . SER A 1 91 ? 5.310 -2.302 2.576 1.00 93.00 91 SER A N 1
ATOM 718 C CA . SER A 1 91 ? 5.969 -3.543 2.141 1.00 93.00 91 SER A CA 1
ATOM 719 C C . SER A 1 91 ? 5.597 -3.902 0.701 1.00 93.00 91 SER A C 1
ATOM 721 O O . SER A 1 91 ? 6.477 -4.176 -0.116 1.00 93.00 91 SER A O 1
ATOM 723 N N . TYR A 1 92 ? 4.312 -3.804 0.359 1.00 94.25 92 TYR A N 1
ATOM 724 C CA . TYR A 1 92 ? 3.823 -4.004 -1.003 1.00 94.25 92 TYR A CA 1
ATOM 725 C C . TYR A 1 92 ? 4.405 -2.983 -1.997 1.00 94.25 92 TYR A C 1
ATOM 727 O O . TYR A 1 92 ? 4.861 -3.359 -3.077 1.00 94.25 92 TYR A O 1
ATOM 735 N N . GLU A 1 93 ? 4.460 -1.699 -1.635 1.00 93.31 93 GLU A N 1
ATOM 736 C CA . GLU A 1 93 ? 5.056 -0.653 -2.477 1.00 93.31 93 GLU A CA 1
ATOM 737 C C . GLU A 1 93 ? 6.536 -0.931 -2.772 1.00 93.31 93 GLU A C 1
ATOM 739 O O . GLU A 1 93 ? 6.983 -0.755 -3.906 1.00 93.31 93 GLU A O 1
ATOM 744 N N . LYS A 1 94 ? 7.293 -1.430 -1.785 1.00 91.06 94 LYS A N 1
ATOM 745 C CA . LYS A 1 94 ? 8.691 -1.851 -1.981 1.00 91.06 94 LYS A CA 1
ATOM 746 C C . LYS A 1 94 ? 8.804 -3.028 -2.950 1.00 91.06 94 LYS A C 1
ATOM 748 O O . LYS A 1 94 ? 9.662 -2.990 -3.833 1.00 91.06 94 LYS A O 1
ATOM 753 N N . LEU A 1 95 ? 7.941 -4.039 -2.821 1.00 90.75 95 LEU A N 1
ATOM 754 C CA . LEU A 1 95 ? 7.891 -5.170 -3.753 1.00 90.75 95 LEU A CA 1
ATOM 755 C C . LEU A 1 95 ? 7.625 -4.682 -5.185 1.00 90.75 95 LEU A C 1
ATOM 757 O O . LEU A 1 95 ? 8.364 -5.030 -6.104 1.00 90.75 95 LEU A O 1
ATOM 761 N N . MET A 1 96 ? 6.622 -3.822 -5.372 1.00 91.38 96 MET A N 1
ATOM 762 C CA . MET A 1 96 ? 6.280 -3.269 -6.685 1.00 91.38 96 MET A CA 1
ATOM 763 C C . MET A 1 96 ? 7.386 -2.386 -7.265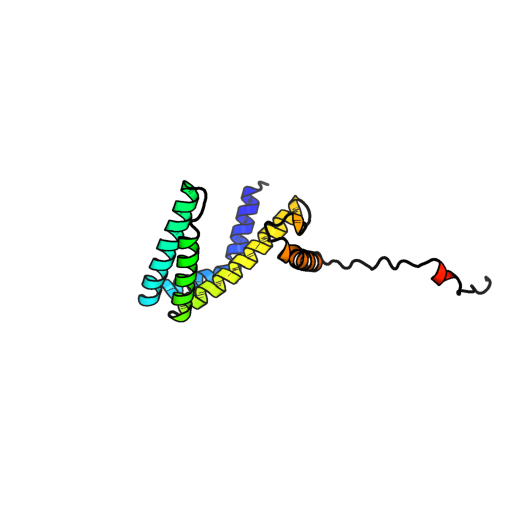 1.00 91.38 96 MET A C 1
ATOM 765 O O . MET A 1 96 ? 7.660 -2.451 -8.465 1.00 91.38 96 MET A O 1
ATOM 769 N N . ALA A 1 97 ? 8.062 -1.593 -6.431 1.00 87.81 97 ALA A N 1
ATOM 770 C CA . ALA A 1 97 ? 9.221 -0.813 -6.852 1.00 87.81 97 ALA A CA 1
ATOM 771 C C . ALA A 1 97 ? 10.358 -1.721 -7.347 1.00 87.81 97 ALA A C 1
ATOM 773 O O . ALA A 1 97 ? 10.958 -1.438 -8.384 1.00 87.81 97 ALA A O 1
ATOM 774 N N . MET A 1 98 ? 10.612 -2.838 -6.658 1.00 88.12 98 MET A N 1
ATOM 775 C CA . MET A 1 98 ? 11.607 -3.824 -7.076 1.00 88.12 98 MET A CA 1
ATOM 776 C C . MET A 1 98 ? 11.224 -4.489 -8.402 1.00 88.12 98 MET A C 1
ATOM 778 O O . MET A 1 98 ? 12.061 -4.566 -9.295 1.00 88.12 98 MET A O 1
ATOM 782 N N . VAL A 1 99 ? 9.959 -4.889 -8.578 1.00 89.69 99 VAL A N 1
ATOM 783 C CA . VAL A 1 99 ? 9.455 -5.435 -9.852 1.00 89.69 99 VAL A CA 1
ATOM 784 C C . VAL A 1 99 ? 9.672 -4.441 -10.994 1.00 89.69 99 VAL A C 1
ATOM 786 O O . VAL A 1 99 ? 10.241 -4.800 -12.027 1.00 89.69 99 VAL A O 1
ATOM 789 N N . ASN A 1 100 ? 9.282 -3.179 -10.802 1.00 87.88 100 ASN A N 1
ATOM 790 C CA . ASN A 1 100 ? 9.462 -2.131 -11.807 1.00 87.88 100 ASN A CA 1
ATOM 791 C C . ASN A 1 100 ? 10.943 -1.895 -12.128 1.00 87.88 100 ASN A C 1
ATOM 793 O O . ASN A 1 100 ? 11.298 -1.739 -13.299 1.00 87.88 100 ASN A O 1
ATOM 797 N N . LEU A 1 101 ? 11.814 -1.912 -11.116 1.00 85.88 101 LEU A N 1
ATOM 798 C CA . LEU A 1 101 ? 13.256 -1.789 -11.303 1.00 85.88 101 LEU A CA 1
ATOM 799 C C . LEU A 1 101 ? 13.822 -2.969 -12.101 1.00 85.88 101 LEU A C 1
ATOM 801 O O . LEU A 1 101 ? 14.583 -2.748 -13.041 1.00 85.88 101 LEU A O 1
ATOM 805 N N . THR A 1 102 ? 13.436 -4.206 -11.777 1.00 85.75 102 THR A N 1
ATOM 806 C CA . THR A 1 102 ? 13.872 -5.410 -12.498 1.00 85.75 102 THR A CA 1
ATOM 807 C C . THR A 1 102 ? 13.427 -5.376 -13.957 1.00 85.75 102 THR A C 1
ATOM 809 O O . THR A 1 102 ? 14.243 -5.619 -14.844 1.00 85.75 102 THR A O 1
ATOM 812 N N . LEU A 1 103 ? 12.167 -5.021 -14.225 1.00 86.25 103 LEU A N 1
ATOM 813 C CA . LEU A 1 103 ? 11.649 -4.896 -15.590 1.00 86.25 103 LEU A CA 1
ATOM 814 C C . LEU A 1 103 ? 12.380 -3.799 -16.369 1.00 86.25 103 LEU A C 1
ATOM 816 O O . LEU A 1 103 ? 12.816 -4.029 -17.494 1.00 86.25 103 LEU A O 1
ATOM 820 N N . THR A 1 104 ? 12.560 -2.625 -15.761 1.00 83.19 104 THR A N 1
ATOM 821 C CA . THR A 1 104 ? 13.283 -1.506 -16.386 1.00 83.19 104 THR A CA 1
ATOM 822 C C . THR A 1 104 ? 14.721 -1.899 -16.702 1.00 83.19 104 THR A C 1
ATOM 824 O O . THR A 1 104 ? 15.179 -1.672 -17.820 1.00 83.19 104 THR A O 1
ATOM 827 N N . THR A 1 105 ? 15.387 -2.570 -15.759 1.00 82.94 105 THR A N 1
ATOM 828 C CA . THR A 1 105 ? 16.760 -3.066 -15.908 1.00 82.94 105 THR A CA 1
ATOM 829 C C . THR A 1 105 ? 16.876 -4.101 -17.023 1.00 82.94 105 THR A C 1
ATOM 831 O O . THR A 1 105 ? 17.812 -4.053 -17.814 1.00 82.94 105 THR A O 1
ATOM 834 N N . ALA A 1 106 ? 15.916 -5.021 -17.129 1.00 84.00 106 ALA A N 1
ATOM 835 C CA . ALA A 1 106 ? 15.902 -6.028 -18.187 1.00 84.00 106 ALA A CA 1
ATOM 836 C C . ALA A 1 106 ? 15.650 -5.425 -19.581 1.00 84.00 106 ALA A C 1
ATOM 838 O O . ALA A 1 106 ? 16.155 -5.950 -20.570 1.00 84.00 106 ALA A O 1
ATOM 839 N N . MET A 1 107 ? 14.878 -4.335 -19.668 1.00 80.19 107 MET A N 1
ATOM 840 C CA . MET A 1 107 ? 14.555 -3.674 -20.938 1.00 80.19 107 MET A CA 1
ATOM 841 C C . MET A 1 107 ? 15.639 -2.698 -21.409 1.00 80.19 107 MET A C 1
ATOM 843 O O . MET A 1 107 ? 15.931 -2.649 -22.600 1.00 80.19 107 MET A O 1
ATOM 847 N N . HIS A 1 108 ? 16.216 -1.915 -20.495 1.00 82.25 108 HIS A N 1
ATOM 848 C CA . HIS A 1 108 ? 17.081 -0.777 -20.832 1.00 82.25 108 HIS A CA 1
ATOM 849 C C . HIS A 1 108 ? 18.497 -0.875 -20.241 1.00 82.25 108 HIS A C 1
ATOM 851 O O . HIS A 1 108 ? 19.325 -0.007 -20.506 1.00 82.25 108 HIS A O 1
ATOM 857 N N . GLY A 1 109 ? 18.801 -1.920 -19.465 1.00 76.06 109 GLY A N 1
ATOM 858 C CA . GLY A 1 109 ? 19.990 -1.969 -18.610 1.00 76.06 109 GLY A CA 1
ATOM 859 C C . GLY A 1 109 ? 19.757 -1.264 -17.270 1.00 76.06 109 GLY A C 1
ATOM 860 O O . GLY A 1 109 ? 18.725 -0.626 -17.064 1.00 76.06 109 GLY A O 1
ATOM 861 N N . MET A 1 110 ? 20.689 -1.414 -16.321 1.00 71.81 110 MET A N 1
ATOM 862 C CA . MET A 1 110 ? 20.529 -0.835 -14.982 1.00 71.81 110 MET A CA 1
ATOM 863 C C . MET A 1 110 ? 20.445 0.697 -15.083 1.00 71.81 110 MET A C 1
ATOM 865 O O . MET A 1 110 ? 21.388 1.303 -15.599 1.00 71.81 110 MET A O 1
ATOM 869 N N . PRO A 1 111 ? 19.349 1.326 -14.610 1.00 67.38 111 PRO A N 1
ATOM 870 C CA . PRO A 1 111 ? 19.242 2.778 -14.625 1.00 67.38 111 PRO A CA 1
ATOM 871 C C . PRO A 1 111 ? 20.348 3.368 -13.754 1.00 67.38 111 PRO A C 1
ATOM 873 O O . PRO A 1 111 ? 20.632 2.851 -12.671 1.00 67.38 111 PRO A O 1
ATOM 876 N N . SER A 1 112 ? 20.978 4.442 -14.221 1.00 66.75 112 SER A N 1
ATOM 877 C CA . SER A 1 112 ? 21.912 5.190 -13.387 1.00 66.75 112 SER A CA 1
ATOM 878 C C . SER A 1 112 ? 21.132 6.051 -12.394 1.00 66.75 112 SER A C 1
ATOM 880 O O . SER A 1 112 ? 19.969 6.389 -12.625 1.00 66.75 112 SER A O 1
ATOM 882 N N . ALA A 1 113 ? 21.758 6.479 -11.296 1.00 65.44 113 ALA A N 1
ATOM 883 C CA . ALA A 1 113 ? 21.116 7.413 -10.368 1.00 65.44 113 ALA A CA 1
ATOM 884 C C . ALA A 1 113 ? 20.715 8.749 -11.027 1.00 65.44 113 ALA A C 1
ATOM 886 O O . ALA A 1 113 ? 19.884 9.473 -10.481 1.00 65.44 113 ALA A O 1
ATOM 887 N N . ASN A 1 114 ? 21.271 9.065 -12.202 1.00 67.38 114 ASN A N 1
ATOM 888 C CA . ASN A 1 114 ? 20.896 10.236 -12.994 1.00 67.38 114 ASN A CA 1
ATOM 889 C C . ASN A 1 114 ? 19.569 10.066 -13.746 1.00 67.38 114 ASN A C 1
ATOM 891 O O . ASN A 1 114 ? 18.953 11.072 -14.085 1.00 67.38 114 ASN A O 1
ATOM 895 N N . ASP A 1 115 ? 19.124 8.827 -13.970 1.00 67.25 115 ASP A N 1
ATOM 896 C CA . ASP A 1 115 ? 17.881 8.509 -14.684 1.00 67.25 115 ASP A CA 1
ATOM 897 C C . ASP A 1 115 ? 16.669 8.419 -13.739 1.00 67.25 115 ASP A C 1
ATOM 899 O O . ASP A 1 115 ? 15.525 8.293 -14.180 1.00 67.25 115 ASP A O 1
ATOM 903 N N . LEU A 1 116 ? 16.903 8.481 -12.424 1.00 67.75 116 LEU A N 1
ATOM 904 C CA . LEU A 1 116 ? 15.857 8.439 -11.409 1.00 67.75 116 LEU A CA 1
ATOM 905 C C . LEU A 1 116 ? 15.348 9.861 -11.099 1.00 67.75 116 LEU A C 1
ATOM 907 O O . LEU A 1 116 ? 16.159 10.772 -10.915 1.00 67.75 116 LEU A O 1
ATOM 911 N N . PRO A 1 117 ? 14.022 10.077 -10.969 1.00 61.81 117 PRO A N 1
ATOM 912 C CA . PRO A 1 117 ? 13.440 11.361 -10.573 1.00 61.81 117 PRO A CA 1
ATOM 913 C C . PRO A 1 117 ? 13.605 11.589 -9.061 1.00 61.81 117 PRO A C 1
ATOM 915 O O . PRO A 1 117 ? 12.635 11.647 -8.307 1.00 61.81 117 PRO A O 1
ATOM 918 N N . ILE A 1 118 ? 14.854 11.670 -8.608 1.00 71.31 118 ILE A N 1
ATOM 919 C CA . ILE A 1 118 ? 15.242 11.895 -7.216 1.00 71.31 118 ILE A CA 1
ATOM 920 C C . ILE A 1 118 ? 16.001 13.224 -7.087 1.00 71.31 118 ILE A C 1
ATOM 922 O O . ILE A 1 118 ? 16.733 13.602 -8.007 1.00 71.31 118 ILE A O 1
ATOM 926 N N . PRO A 1 119 ? 15.852 13.938 -5.956 1.00 71.94 119 PRO A N 1
ATOM 927 C CA . PRO A 1 119 ? 16.634 15.138 -5.662 1.00 71.94 119 PRO A CA 1
ATOM 928 C C . PRO A 1 119 ? 18.138 14.893 -5.836 1.00 71.94 119 PRO A C 1
ATOM 930 O O . PRO A 1 119 ? 18.631 13.824 -5.469 1.00 71.94 119 PRO A O 1
ATOM 933 N N . GLU A 1 120 ? 18.875 15.879 -6.361 1.00 72.44 120 GLU A N 1
ATOM 934 C CA . GLU A 1 120 ? 20.324 15.760 -6.617 1.00 72.44 120 GLU A CA 1
ATOM 935 C C . GLU A 1 120 ? 21.112 15.322 -5.377 1.00 72.44 120 GLU A C 1
ATOM 937 O O . GLU A 1 120 ? 22.033 14.513 -5.468 1.00 72.44 120 GLU A O 1
ATOM 942 N N . GLU A 1 121 ? 20.678 15.781 -4.207 1.00 74.12 121 GLU A N 1
ATOM 943 C CA . GLU A 1 121 ? 21.246 15.465 -2.895 1.00 74.12 121 GLU A CA 1
ATOM 944 C C . GLU A 1 121 ? 21.186 13.963 -2.566 1.00 74.12 121 GLU A C 1
ATOM 946 O O . GLU A 1 121 ? 22.036 13.443 -1.845 1.00 74.12 121 GLU A O 1
ATOM 951 N N . LEU A 1 122 ? 20.202 13.244 -3.116 1.00 75.62 122 LEU A N 1
ATOM 952 C CA . LEU A 1 122 ? 19.966 11.822 -2.856 1.00 75.62 122 LEU A CA 1
ATOM 953 C C . LEU A 1 122 ? 20.539 10.908 -3.948 1.00 75.62 122 LEU A C 1
ATOM 955 O O . LEU A 1 122 ? 20.599 9.690 -3.753 1.00 75.62 122 LEU A O 1
ATOM 959 N N . LYS A 1 123 ? 21.015 11.468 -5.070 1.00 73.50 123 LYS A N 1
ATOM 960 C CA . LYS A 1 123 ? 21.568 10.692 -6.193 1.00 73.50 123 LYS A CA 1
ATOM 961 C C . LYS A 1 123 ? 22.765 9.837 -5.785 1.00 73.50 123 LYS A C 1
ATOM 963 O O . LYS A 1 123 ? 22.844 8.676 -6.174 1.00 73.50 123 LYS A O 1
ATOM 968 N N . GLY A 1 124 ? 23.665 10.368 -4.954 1.00 75.19 124 GLY A N 1
ATOM 969 C CA . GLY A 1 124 ? 24.837 9.621 -4.480 1.00 75.19 124 GLY A CA 1
ATOM 970 C C . GLY A 1 124 ? 24.463 8.370 -3.677 1.00 75.19 124 GLY A C 1
ATOM 971 O O . GLY A 1 124 ? 25.042 7.303 -3.874 1.00 75.19 124 GLY A O 1
ATOM 972 N N . MET A 1 125 ? 23.441 8.473 -2.821 1.00 75.94 125 MET A N 1
ATOM 973 C CA . MET A 1 125 ? 22.925 7.329 -2.062 1.00 75.94 125 MET A CA 1
ATOM 974 C C . MET A 1 125 ? 22.202 6.330 -2.967 1.00 75.94 125 MET A C 1
ATOM 976 O O . MET A 1 125 ? 22.387 5.123 -2.817 1.00 75.94 125 MET A O 1
ATOM 980 N N . ALA A 1 126 ? 21.415 6.815 -3.929 1.00 75.00 126 ALA A N 1
ATOM 981 C CA . ALA A 1 126 ? 20.739 5.956 -4.893 1.00 75.00 126 ALA A CA 1
ATOM 982 C C . ALA A 1 126 ? 21.735 5.149 -5.739 1.00 75.00 126 ALA A C 1
ATOM 984 O O . ALA A 1 126 ? 21.536 3.949 -5.913 1.00 75.00 126 ALA A O 1
ATOM 985 N N . GLN A 1 127 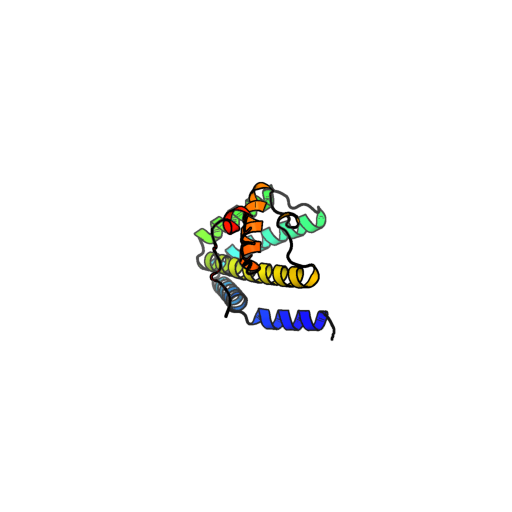? 22.842 5.763 -6.175 1.00 74.00 127 GLN A N 1
ATOM 986 C CA . GLN A 1 127 ? 23.888 5.068 -6.931 1.00 74.00 127 GLN A CA 1
ATOM 987 C C . GLN A 1 127 ? 24.523 3.940 -6.110 1.00 74.00 127 GLN A C 1
ATOM 989 O O . GLN A 1 127 ? 24.634 2.817 -6.589 1.00 74.00 127 GLN A O 1
ATOM 994 N N . GLN A 1 128 ? 24.841 4.192 -4.837 1.00 75.31 128 GLN A N 1
ATOM 995 C CA . GLN A 1 128 ? 25.393 3.161 -3.949 1.00 75.31 128 GLN A CA 1
ATOM 996 C C . GLN A 1 128 ? 24.439 1.982 -3.718 1.00 75.31 128 GLN A C 1
ATOM 998 O O . GLN A 1 128 ? 24.887 0.856 -3.502 1.00 75.31 128 GLN A O 1
ATOM 1003 N N . ILE A 1 129 ? 23.127 2.226 -3.713 1.00 74.19 129 ILE A N 1
ATOM 1004 C CA . ILE A 1 129 ? 22.120 1.169 -3.575 1.00 74.19 129 ILE A CA 1
ATOM 1005 C C . ILE A 1 129 ? 22.043 0.349 -4.867 1.00 74.19 129 ILE A C 1
ATOM 1007 O O . ILE A 1 129 ? 22.045 -0.879 -4.804 1.00 74.19 129 ILE A O 1
ATOM 1011 N N . LEU A 1 130 ? 22.042 1.008 -6.028 1.00 71.50 130 LEU A N 1
ATOM 1012 C CA . LEU A 1 130 ? 22.043 0.350 -7.337 1.00 71.50 130 LEU A CA 1
ATOM 1013 C C . LEU A 1 130 ? 23.294 -0.523 -7.541 1.00 71.50 130 LEU A C 1
ATOM 1015 O O . LEU A 1 130 ? 23.174 -1.677 -7.955 1.00 71.50 130 LEU A O 1
ATOM 1019 N N . ASP A 1 131 ? 24.473 -0.037 -7.153 1.00 71.75 131 ASP A N 1
ATOM 1020 C CA . ASP A 1 131 ? 25.736 -0.788 -7.243 1.00 71.75 131 ASP A CA 1
ATOM 1021 C C . ASP A 1 131 ? 25.733 -2.043 -6.345 1.00 71.75 131 ASP A C 1
ATOM 1023 O O . ASP A 1 131 ? 26.274 -3.094 -6.700 1.00 71.75 131 ASP A O 1
ATOM 1027 N N . LYS A 1 132 ? 25.071 -1.970 -5.182 1.00 71.75 132 LYS A N 1
ATOM 1028 C CA . LY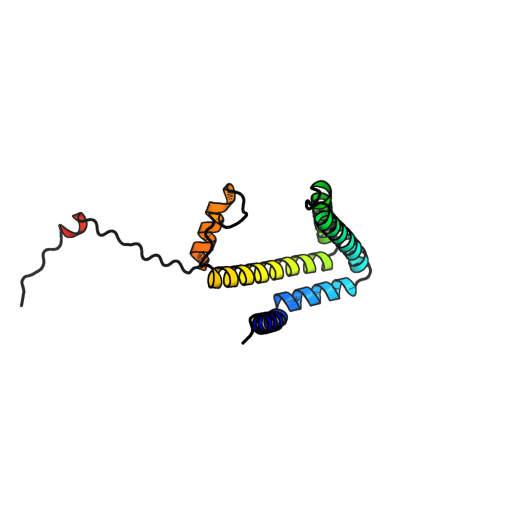S A 1 132 ? 24.886 -3.125 -4.287 1.00 71.75 132 LYS A CA 1
ATOM 1029 C C . LYS A 1 132 ? 23.879 -4.134 -4.839 1.00 71.75 132 LYS A C 1
ATOM 1031 O O . LYS A 1 132 ? 24.073 -5.334 -4.662 1.00 71.75 132 LYS A O 1
ATOM 1036 N N . ILE A 1 133 ? 22.824 -3.666 -5.506 1.00 66.00 133 ILE A N 1
ATOM 1037 C CA . ILE A 1 133 ? 21.784 -4.518 -6.105 1.00 66.00 133 ILE A CA 1
ATOM 1038 C C . ILE A 1 133 ? 22.297 -5.229 -7.367 1.00 66.00 133 ILE A C 1
ATOM 1040 O O . ILE A 1 133 ? 21.924 -6.375 -7.605 1.00 66.00 133 ILE A O 1
ATOM 1044 N N . SER A 1 134 ? 23.180 -4.605 -8.155 1.00 61.22 134 SER A N 1
ATOM 1045 C CA . SER A 1 134 ? 23.773 -5.229 -9.356 1.00 61.22 134 SER A CA 1
ATOM 1046 C C . SER A 1 134 ? 24.803 -6.315 -9.055 1.00 61.22 134 SER A C 1
ATOM 1048 O O . SER A 1 134 ? 25.296 -6.951 -9.985 1.00 61.22 134 SER A O 1
ATOM 1050 N N . GLY A 1 135 ? 25.143 -6.552 -7.784 1.00 52.78 135 GLY A N 1
ATOM 1051 C CA . GLY A 1 135 ? 26.202 -7.492 -7.438 1.00 52.78 135 GLY A CA 1
ATOM 1052 C C . GLY A 1 135 ? 27.558 -7.026 -7.964 1.00 52.78 135 GLY A C 1
ATOM 1053 O O . GLY A 1 135 ? 28.320 -7.838 -8.488 1.00 52.78 135 GLY A O 1
ATOM 1054 N N . GLY A 1 136 ? 27.852 -5.726 -7.836 1.00 45.38 136 GLY A N 1
ATOM 1055 C CA . GLY A 1 136 ? 29.126 -5.116 -8.203 1.00 45.38 136 GLY A CA 1
ATOM 1056 C C . GLY A 1 136 ? 30.295 -5.634 -7.366 1.00 45.38 136 GLY A C 1
ATOM 1057 O O . GLY A 1 136 ? 30.877 -4.904 -6.572 1.00 45.38 136 GLY A O 1
ATOM 1058 N N . ASN A 1 137 ? 30.701 -6.881 -7.600 1.00 43.81 137 ASN A N 1
ATOM 1059 C CA . ASN A 1 137 ? 32.083 -7.301 -7.468 1.00 43.81 137 ASN A CA 1
ATOM 1060 C C . ASN A 1 137 ? 32.819 -6.673 -8.657 1.00 43.81 137 ASN A C 1
ATOM 1062 O O . ASN A 1 137 ? 33.162 -7.330 -9.641 1.00 43.81 137 ASN A O 1
ATOM 1066 N N . VAL A 1 138 ? 33.006 -5.352 -8.597 1.00 43.81 138 VAL A N 1
ATOM 1067 C CA . VAL A 1 138 ? 34.104 -4.742 -9.326 1.00 43.81 138 VAL A CA 1
ATOM 1068 C C . VAL A 1 138 ? 35.313 -5.360 -8.648 1.00 43.81 138 VAL A C 1
ATOM 1070 O O . VAL A 1 138 ? 35.716 -4.909 -7.580 1.00 43.81 138 VAL A O 1
ATOM 1073 N N . MET A 1 139 ? 35.843 -6.450 -9.220 1.00 39.25 139 MET A N 1
ATOM 1074 C CA . MET A 1 139 ? 37.258 -6.738 -9.064 1.00 39.25 139 MET A CA 1
ATOM 1075 C C . MET A 1 139 ? 37.912 -5.384 -9.262 1.00 39.25 139 MET A C 1
ATOM 1077 O O . MET A 1 139 ? 37.849 -4.836 -10.369 1.00 39.25 139 MET A O 1
ATOM 1081 N N . GLU A 1 140 ? 38.432 -4.813 -8.170 1.00 41.03 140 GLU A N 1
ATOM 1082 C CA . GLU A 1 140 ? 39.439 -3.780 -8.244 1.00 41.03 140 GLU A CA 1
ATOM 1083 C C . GLU A 1 140 ? 40.319 -4.235 -9.391 1.00 41.03 140 GLU A C 1
ATOM 1085 O O . GLU A 1 140 ? 40.941 -5.301 -9.329 1.00 41.03 140 GLU A O 1
ATOM 1090 N N . LYS A 1 141 ? 40.293 -3.486 -10.496 1.00 42.62 141 LYS A N 1
ATOM 1091 C CA . LYS A 1 141 ? 41.412 -3.511 -11.414 1.00 42.62 141 LYS A CA 1
ATOM 1092 C C . LYS A 1 141 ? 42.561 -3.116 -10.514 1.00 42.62 141 LYS A C 1
ATOM 1094 O O . LYS A 1 141 ? 42.755 -1.931 -10.263 1.00 42.62 141 LYS A O 1
ATOM 1099 N N . MET A 1 142 ? 43.218 -4.124 -9.949 1.00 40.56 142 MET A N 1
ATOM 1100 C CA . MET A 1 142 ? 44.446 -4.010 -9.213 1.00 40.56 142 MET A CA 1
ATOM 1101 C C . MET A 1 142 ? 45.358 -3.397 -10.259 1.00 40.56 142 MET A C 1
ATOM 1103 O O . MET A 1 142 ? 45.797 -4.065 -11.195 1.00 40.56 142 MET A O 1
ATOM 1107 N N . GLN A 1 143 ? 45.463 -2.070 -10.221 1.00 41.22 143 GLN A N 1
ATOM 1108 C CA . GLN A 1 143 ? 46.377 -1.329 -11.056 1.00 41.22 143 GLN A CA 1
ATOM 1109 C C . GLN A 1 143 ? 47.731 -1.771 -10.535 1.00 41.22 143 GLN A C 1
ATOM 1111 O O . GLN A 1 143 ? 48.230 -1.261 -9.536 1.00 41.22 143 GLN A O 1
ATOM 1116 N N . ILE A 1 144 ? 48.266 -2.827 -11.145 1.00 47.12 144 ILE A N 1
ATOM 1117 C CA . ILE A 1 144 ? 49.640 -3.236 -10.937 1.00 47.12 144 ILE A CA 1
ATOM 1118 C C . ILE A 1 144 ? 50.450 -2.091 -11.534 1.00 47.12 144 ILE A C 1
ATOM 1120 O O . ILE A 1 144 ? 50.705 -2.042 -12.736 1.00 47.12 144 ILE A O 1
ATOM 1124 N N . SER A 1 145 ? 50.764 -1.107 -10.696 1.00 52.19 145 SER A N 1
ATOM 1125 C CA . SER A 1 145 ? 51.657 -0.022 -11.061 1.00 52.19 145 SER A CA 1
ATOM 1126 C C . SER A 1 145 ? 53.004 -0.634 -11.461 1.00 52.19 145 SER A C 1
ATOM 1128 O O . SER A 1 145 ? 53.458 -1.569 -10.794 1.00 52.19 145 SER A O 1
ATOM 1130 N N . PRO A 1 146 ? 53.675 -0.118 -12.507 1.00 53.62 146 PRO A N 1
ATOM 1131 C CA . PRO A 1 146 ? 54.956 -0.647 -12.985 1.00 53.62 146 PRO A CA 1
ATOM 1132 C C . PRO A 1 146 ? 56.036 -0.773 -11.896 1.00 53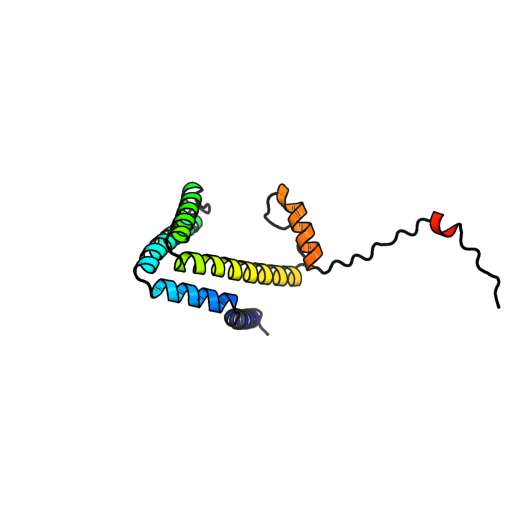.62 146 PRO A C 1
ATOM 1134 O O . PRO A 1 146 ? 56.956 -1.577 -12.027 1.00 53.62 146 PRO A O 1
ATOM 1137 N N . ASP A 1 147 ? 55.921 -0.022 -10.797 1.00 54.84 147 ASP A N 1
ATOM 1138 C CA . ASP A 1 147 ? 56.838 -0.097 -9.657 1.00 54.84 147 ASP A CA 1
ATOM 1139 C C . ASP A 1 147 ? 56.714 -1.382 -8.820 1.00 54.84 147 ASP A C 1
ATOM 1141 O O . ASP A 1 147 ? 57.685 -1.771 -8.172 1.00 54.84 147 ASP A O 1
ATOM 1145 N N . MET A 1 148 ? 55.591 -2.107 -8.890 1.00 50.47 148 MET A N 1
ATOM 1146 C CA . MET A 1 148 ? 55.417 -3.399 -8.199 1.00 50.47 148 MET A CA 1
ATOM 1147 C C . MET A 1 148 ? 56.197 -4.546 -8.871 1.00 50.47 148 MET A C 1
ATOM 1149 O O . MET A 1 148 ? 56.395 -5.597 -8.266 1.00 50.47 148 MET A O 1
ATOM 1153 N N . LEU A 1 149 ? 56.694 -4.345 -10.099 1.00 52.97 149 LEU A N 1
ATOM 1154 C CA . LEU A 1 149 ? 57.488 -5.331 -10.846 1.00 52.97 149 LEU A CA 1
ATOM 1155 C C . LEU A 1 149 ? 59.007 -5.203 -10.622 1.00 52.97 149 LEU A C 1
ATOM 1157 O O . LEU A 1 149 ? 59.765 -6.038 -11.110 1.00 52.97 149 LEU A O 1
ATOM 1161 N N . LYS A 1 150 ? 59.488 -4.208 -9.861 1.00 50.19 150 LYS A N 1
ATOM 1162 C CA . LYS A 1 150 ? 60.936 -3.972 -9.661 1.00 50.19 150 LYS A CA 1
ATOM 1163 C C . LYS A 1 150 ? 61.631 -4.916 -8.667 1.00 50.19 150 LYS A C 1
ATOM 1165 O O . LYS A 1 150 ? 62.838 -4.798 -8.476 1.00 50.19 150 LYS A O 1
ATOM 1170 N N . GLY A 1 151 ? 60.912 -5.849 -8.041 1.00 55.09 151 GLY A N 1
ATOM 1171 C CA . GLY A 1 151 ? 61.456 -6.697 -6.968 1.00 55.09 151 GLY A CA 1
ATOM 1172 C C . GLY A 1 151 ? 61.518 -8.200 -7.246 1.00 55.09 151 GLY A C 1
ATOM 1173 O O . GLY A 1 151 ? 62.144 -8.924 -6.474 1.00 55.09 151 GLY A O 1
ATOM 1174 N N . ILE A 1 152 ? 60.895 -8.701 -8.316 1.00 50.94 152 ILE A N 1
ATOM 1175 C CA . ILE A 1 152 ? 60.781 -10.149 -8.537 1.00 50.94 152 ILE A CA 1
ATOM 1176 C C . ILE A 1 152 ? 61.958 -10.622 -9.394 1.00 50.94 152 ILE A C 1
ATOM 1178 O O . ILE A 1 152 ? 61.913 -10.610 -10.622 1.00 50.94 152 ILE A O 1
ATOM 1182 N N . LYS A 1 153 ? 63.038 -11.053 -8.732 1.00 53.19 153 LYS A N 1
ATOM 1183 C CA . LYS A 1 153 ? 64.062 -11.891 -9.367 1.00 53.19 153 LYS A CA 1
ATOM 1184 C C . LYS A 1 153 ? 63.456 -13.269 -9.638 1.00 53.19 153 LYS A C 1
ATOM 1186 O O . LYS A 1 153 ? 63.219 -14.032 -8.707 1.00 53.19 153 LYS A O 1
ATOM 1191 N N . LEU A 1 154 ? 63.219 -13.578 -10.910 1.00 56.44 154 LEU A N 1
ATOM 1192 C CA . LEU A 1 154 ? 62.937 -14.940 -11.363 1.00 56.44 154 LEU A CA 1
ATOM 1193 C C . LEU A 1 154 ? 64.188 -15.815 -11.141 1.00 56.44 154 LEU A C 1
ATOM 1195 O O . LEU A 1 154 ? 65.282 -15.389 -11.527 1.00 56.44 154 LEU A O 1
ATOM 1199 N N . PRO A 1 155 ? 64.077 -17.010 -10.533 1.00 46.31 155 PRO A N 1
ATOM 1200 C CA . PRO A 1 155 ? 65.168 -17.976 -10.543 1.00 46.31 155 PRO A CA 1
ATOM 1201 C C . PRO A 1 155 ? 65.338 -18.574 -11.954 1.00 46.31 155 PRO A C 1
ATOM 1203 O O . PRO A 1 155 ? 64.364 -18.647 -12.709 1.00 46.31 155 PRO A O 1
ATOM 1206 N N . PRO A 1 156 ? 66.565 -18.972 -12.333 1.00 48.88 156 PRO A N 1
ATOM 1207 C CA . PRO A 1 156 ? 66.849 -19.477 -13.665 1.00 48.88 156 PRO A CA 1
ATOM 1208 C C . PRO A 1 156 ? 66.184 -20.836 -13.902 1.00 48.88 156 PRO A C 1
ATOM 1210 O O . PRO A 1 156 ? 66.049 -21.666 -13.007 1.00 48.88 156 PRO A O 1
ATOM 1213 N N . THR A 1 157 ? 65.780 -20.994 -15.153 1.00 41.94 157 THR A N 1
ATOM 1214 C CA . THR A 1 157 ? 65.117 -22.122 -15.802 1.00 41.94 157 THR A CA 1
ATOM 1215 C C . THR A 1 157 ? 65.755 -23.486 -15.545 1.00 41.94 157 THR A C 1
ATOM 1217 O O . THR A 1 157 ? 66.978 -23.621 -15.616 1.00 41.94 157 THR A O 1
ATOM 1220 N N . LEU A 1 158 ? 64.892 -24.496 -15.389 1.00 36.53 158 LEU A N 1
ATOM 1221 C CA . LEU A 1 158 ? 65.108 -25.881 -15.816 1.00 36.53 158 LEU A CA 1
ATOM 1222 C C . LEU A 1 158 ? 63.988 -26.247 -16.791 1.00 36.53 158 LEU A C 1
ATOM 1224 O O . LEU A 1 158 ? 62.824 -25.924 -16.462 1.00 36.53 158 LEU A O 1
#

Foldseek 3Di:
DDPVVVVVVVVVVLCPDPLNVQLVVLVVVLVVDPVSVVLVVVLVVLVVVQVVVCVVVVDRPPVSVVVSVVSLVVSLVVPVSSVSNVVSVVVSVVVVVVVVQVVCCVVPNRDQLVNDPDPPVCSVVVRVVSCVVVVPPPVPPPPCDPVVVPPDDDDDDD

Organism: Desulfosporosinus meridiei (strain ATCC BAA-275 / DSM 13257 / KCTC 12902 / NCIMB 13706 / S10) (NCBI:txid768704)

Radius of gyration: 25.17 Å; chains: 1; bounding box: 84×48×44 Å

pLDDT: mean 81.34, std 17.14, range [36.53, 97.75]

Secondary structure (DSSP, 8-state):
--HHHHHHHHHHHHHTSHHHHHHHHHHHHHHHSHHHHHHHHHHHHHHHHHHHHHHHHSS--HHHHHHHHHHHHHHHHH-HHHHHHHHHHHHHHHHHHHHHHHHHHHHH-SPPTTSS---HHHHHHHHHHHHHHTT----------GGGGTT--PPPP-